Protein AF-A0A372JBX3-F1 (afdb_monomer_lite)

Sequence (107 aa):
MNSWKGLAAVVLTTVAAMTPVFGVAALATPVEHGLAVSGTVFGLVLSGFFAVSAAGAPLARRVAARMPVPAVLLLVNLLAAAGLALAATAPNPAVLGAALLIAGAGS

Radius of gyration: 14.89 Å; chains: 1; bounding box: 37×21×46 Å

pLDDT: mean 91.33, std 5.62, range [54.0, 96.0]

Secondary structure (DSSP, 8-state):
--HHHHHHHHHHHHHHHHHHHHHHHHTHHHHHHHTT--HHHHHHHHHHHHHHHHHHHHHHHHHHTTS-HHHHHHHHHHHHHHHHHHHHT-SSHHHHHHHHHHHHHT-

InterPro domains:
  IPR036259 MFS transporter superfamily [G3DSA:1.20.1250.20] (2-107)
  IPR036259 MFS transporter superfamily [SSF103473] (3-106)

Organism: NCBI:txid2293572

Structure (mmCIF, N/CA/C/O backbone):
data_AF-A0A372JBX3-F1
#
_entry.id   AF-A0A372JBX3-F1
#
loop_
_atom_site.group_PDB
_atom_site.id
_atom_site.type_symbol
_atom_site.label_atom_id
_atom_site.label_alt_id
_atom_site.label_comp_id
_atom_site.label_asym_id
_atom_site.label_entity_id
_atom_site.label_seq_id
_atom_site.pdbx_PDB_ins_code
_atom_site.Cartn_x
_atom_site.Cartn_y
_atom_site.Cartn_z
_atom_site.occupancy
_atom_site.B_iso_or_equiv
_atom_site.auth_seq_id
_atom_site.auth_comp_id
_atom_site.auth_asym_id
_atom_site.auth_atom_id
_atom_site.pdbx_PDB_model_num
ATOM 1 N N . MET A 1 1 ? -9.424 -1.004 28.891 1.00 54.00 1 MET A N 1
ATOM 2 C CA . MET A 1 1 ? -8.429 -1.310 27.833 1.00 54.00 1 MET A CA 1
ATOM 3 C C . MET A 1 1 ? -7.254 -0.362 28.011 1.00 54.00 1 MET A C 1
ATOM 5 O O . MET A 1 1 ? -7.501 0.830 28.096 1.00 54.00 1 MET A O 1
ATOM 9 N N . ASN A 1 2 ? -6.012 -0.852 28.118 1.00 72.69 2 ASN A N 1
ATOM 10 C CA . ASN A 1 2 ? -4.838 0.028 28.213 1.00 72.69 2 ASN A CA 1
ATOM 11 C C . ASN A 1 2 ? -4.756 0.886 26.947 1.00 72.69 2 ASN A C 1
ATOM 13 O O . ASN A 1 2 ? -4.426 0.354 25.886 1.00 72.69 2 ASN A O 1
ATOM 17 N N . SER A 1 3 ? -5.033 2.187 27.057 1.00 78.75 3 SER A N 1
ATOM 18 C CA . SER A 1 3 ? -5.005 3.153 25.946 1.00 78.75 3 SER A CA 1
ATOM 19 C C . SER A 1 3 ? -3.701 3.086 25.145 1.00 78.75 3 SER A C 1
ATOM 21 O O . SER A 1 3 ? -3.698 3.276 23.935 1.00 78.75 3 SER A O 1
ATOM 23 N N . TRP A 1 4 ? -2.611 2.689 25.807 1.00 89.56 4 TRP A N 1
ATOM 24 C CA . TRP A 1 4 ? -1.302 2.458 25.204 1.00 89.56 4 TRP A CA 1
ATOM 25 C C . TRP A 1 4 ? -1.275 1.357 24.134 1.00 89.56 4 TRP A C 1
ATOM 27 O O . TRP A 1 4 ? -0.634 1.519 23.102 1.00 89.56 4 TRP A O 1
ATOM 37 N N . LYS A 1 5 ? -2.010 0.252 24.333 1.00 86.25 5 LYS A N 1
ATOM 38 C CA . LYS A 1 5 ? -2.097 -0.837 23.342 1.00 86.25 5 LYS A CA 1
ATOM 39 C C . LYS A 1 5 ? -2.872 -0.399 22.099 1.00 86.25 5 LYS A C 1
ATOM 41 O O . LYS A 1 5 ? -2.493 -0.750 20.989 1.00 86.25 5 LYS A O 1
ATOM 46 N N . GLY A 1 6 ? -3.939 0.381 22.292 1.00 88.31 6 GLY A N 1
ATOM 47 C CA . GLY A 1 6 ? -4.719 0.947 21.191 1.00 88.31 6 GLY A CA 1
ATOM 48 C C . GLY A 1 6 ? -3.906 1.950 20.376 1.00 88.31 6 GLY A C 1
ATOM 49 O O . GLY A 1 6 ? -3.870 1.853 19.154 1.00 88.31 6 GLY A O 1
ATOM 50 N N . LEU A 1 7 ? -3.188 2.851 21.052 1.00 92.00 7 LEU A N 1
ATOM 51 C CA . LEU A 1 7 ? -2.287 3.799 20.399 1.00 92.00 7 LEU A CA 1
ATOM 52 C C . LEU A 1 7 ? -1.191 3.079 19.604 1.00 92.00 7 LEU A C 1
ATOM 54 O O . LEU A 1 7 ? -0.977 3.403 18.440 1.00 92.00 7 LEU A O 1
ATOM 58 N N . ALA A 1 8 ? -0.549 2.067 20.195 1.00 93.69 8 ALA A N 1
ATOM 59 C CA . ALA A 1 8 ? 0.461 1.269 19.505 1.00 93.69 8 ALA A CA 1
ATOM 60 C C . ALA A 1 8 ? -0.099 0.597 18.241 1.00 93.69 8 ALA A C 1
ATOM 62 O O . ALA A 1 8 ? 0.544 0.639 17.198 1.00 93.69 8 ALA A O 1
ATOM 63 N N . ALA A 1 9 ? -1.310 0.033 18.302 1.00 93.06 9 ALA A N 1
ATOM 64 C CA . ALA A 1 9 ? -1.950 -0.582 17.141 1.00 93.06 9 ALA A CA 1
ATOM 65 C C . ALA A 1 9 ? -2.211 0.427 16.011 1.00 93.06 9 ALA A C 1
ATOM 67 O O . ALA A 1 9 ? -1.978 0.112 14.845 1.00 93.06 9 ALA A O 1
ATOM 68 N N . VAL A 1 10 ? -2.650 1.644 16.348 1.00 93.56 10 VAL A N 1
ATOM 69 C CA . VAL A 1 10 ? -2.845 2.721 15.367 1.00 93.56 10 VAL A CA 1
ATOM 70 C C . VAL A 1 10 ? -1.512 3.117 14.739 1.00 93.56 10 VAL A C 1
ATOM 72 O O . VAL A 1 10 ? -1.405 3.103 13.519 1.00 93.56 10 VAL A O 1
ATOM 75 N N . VAL A 1 11 ? -0.484 3.388 15.549 1.00 95.69 11 VAL A N 1
ATOM 76 C CA . VAL A 1 11 ? 0.847 3.786 15.057 1.00 95.69 11 VAL A CA 1
ATOM 77 C C . VAL A 1 11 ? 1.440 2.718 14.140 1.00 95.69 11 VAL A C 1
ATOM 79 O O . VAL A 1 11 ? 1.888 3.037 13.042 1.00 95.69 11 VAL A O 1
ATOM 82 N N . LEU A 1 12 ? 1.401 1.447 14.550 1.00 95.50 12 LEU A N 1
ATOM 83 C CA . LEU A 1 12 ? 1.892 0.336 13.732 1.00 95.50 12 LEU A CA 1
ATOM 84 C C . LEU A 1 12 ? 1.127 0.222 12.412 1.00 95.50 12 LEU A C 1
ATOM 86 O O . LEU A 1 12 ? 1.740 -0.005 11.375 1.00 95.50 12 LEU A O 1
ATOM 90 N N . THR A 1 13 ? -0.189 0.434 12.438 1.00 95.06 13 THR A N 1
ATOM 91 C CA . THR A 1 13 ? -1.018 0.412 11.227 1.00 95.06 13 THR A CA 1
ATOM 92 C C . THR A 1 13 ? -0.675 1.571 10.294 1.00 95.06 13 THR A C 1
ATOM 94 O O . THR A 1 13 ? -0.553 1.358 9.094 1.00 95.06 13 THR A O 1
ATOM 97 N N . THR A 1 14 ? -0.453 2.781 10.817 1.00 93.62 14 THR A N 1
ATOM 98 C CA . THR A 1 14 ? -0.021 3.931 10.008 1.00 93.62 14 THR A CA 1
ATOM 99 C C . THR A 1 14 ? 1.328 3.667 9.342 1.00 93.62 14 THR A C 1
ATOM 101 O O . THR A 1 14 ? 1.498 3.947 8.157 1.00 93.62 14 THR A O 1
ATOM 104 N N . VAL A 1 15 ? 2.285 3.095 10.079 1.00 95.44 15 VAL A N 1
ATOM 105 C CA . VAL A 1 15 ? 3.594 2.721 9.525 1.00 95.44 15 VAL A CA 1
ATOM 106 C C . VAL A 1 15 ? 3.431 1.658 8.439 1.00 95.44 15 VAL A C 1
ATOM 108 O O . VAL A 1 15 ? 3.975 1.814 7.345 1.00 95.44 15 VAL A O 1
ATOM 111 N N . ALA A 1 16 ? 2.648 0.611 8.704 1.00 94.75 16 ALA A N 1
ATOM 112 C CA . ALA A 1 16 ? 2.384 -0.451 7.740 1.00 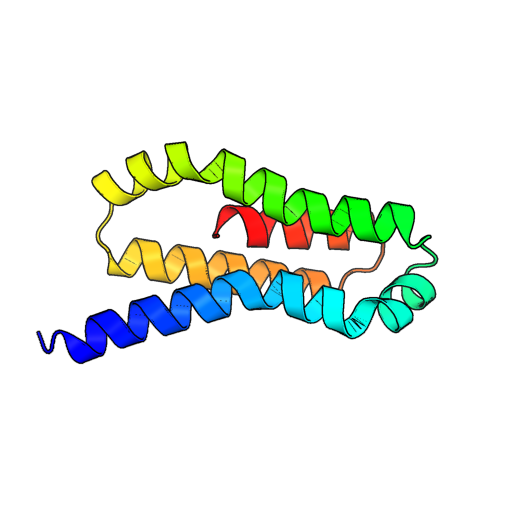94.75 16 ALA A CA 1
ATOM 113 C C . ALA A 1 16 ? 1.725 0.084 6.459 1.00 94.75 16 ALA A C 1
ATOM 115 O O . ALA A 1 16 ? 2.174 -0.261 5.372 1.00 94.75 16 ALA A O 1
ATOM 116 N N . ALA A 1 17 ? 0.738 0.976 6.573 1.00 94.00 17 ALA A N 1
ATOM 117 C CA . ALA A 1 17 ? 0.045 1.594 5.440 1.00 94.00 17 ALA A CA 1
ATOM 118 C C . ALA A 1 17 ? 0.989 2.379 4.514 1.00 94.00 17 ALA A C 1
ATOM 120 O O . ALA A 1 17 ? 0.877 2.303 3.294 1.00 94.00 17 ALA A O 1
ATOM 121 N N . MET A 1 18 ? 1.975 3.071 5.091 1.00 94.56 18 MET A N 1
ATOM 122 C CA . MET A 1 18 ? 2.952 3.871 4.343 1.00 94.56 18 MET A CA 1
ATOM 123 C C . MET A 1 18 ? 4.140 3.053 3.813 1.00 94.56 18 MET A C 1
ATOM 125 O O . MET A 1 18 ? 4.863 3.497 2.920 1.00 94.56 18 MET A O 1
ATOM 129 N N . THR A 1 19 ? 4.362 1.849 4.343 1.00 95.19 19 THR A N 1
ATOM 130 C CA . THR A 1 19 ? 5.517 1.012 3.986 1.00 95.19 19 THR A CA 1
ATOM 131 C C . THR A 1 19 ? 5.592 0.676 2.488 1.00 95.19 19 THR A C 1
ATOM 133 O O . THR A 1 19 ? 6.690 0.771 1.942 1.00 95.19 19 THR A O 1
ATOM 136 N N . PRO A 1 20 ? 4.497 0.337 1.776 1.00 93.62 20 PRO A N 1
ATOM 137 C CA . PRO A 1 20 ? 4.559 0.022 0.349 1.00 93.62 20 PRO A CA 1
ATOM 138 C C . PRO A 1 20 ? 5.127 1.163 -0.500 1.00 93.62 20 PRO A C 1
ATOM 140 O O . PRO A 1 20 ? 6.037 0.933 -1.293 1.00 93.62 20 PRO A O 1
ATOM 143 N N . VAL A 1 21 ? 4.644 2.398 -0.314 1.00 94.25 21 VAL A N 1
ATOM 144 C CA . VAL A 1 21 ? 5.085 3.535 -1.137 1.00 94.25 21 VAL A CA 1
ATOM 145 C C . VAL A 1 21 ? 6.534 3.916 -0.843 1.00 94.25 21 VAL A C 1
ATOM 147 O O . VAL A 1 21 ? 7.323 4.078 -1.772 1.00 94.25 21 VAL A O 1
ATOM 150 N N . PHE A 1 22 ? 6.923 3.992 0.434 1.00 94.81 22 PHE A N 1
ATOM 151 C CA . PHE A 1 22 ? 8.293 4.354 0.800 1.00 94.81 22 PHE A CA 1
ATOM 152 C C . PHE A 1 22 ? 9.288 3.230 0.516 1.00 94.81 22 PHE A C 1
ATOM 154 O O . PHE A 1 22 ? 10.415 3.513 0.121 1.00 94.81 22 PHE A O 1
ATOM 161 N N . GLY A 1 23 ? 8.877 1.969 0.658 1.00 94.44 23 GLY A N 1
ATOM 162 C CA . GLY A 1 23 ? 9.694 0.811 0.308 1.00 94.44 23 GLY A CA 1
ATOM 163 C C . GLY A 1 23 ? 10.005 0.765 -1.186 1.00 94.44 23 GLY A C 1
ATOM 164 O O . GLY A 1 23 ? 11.164 0.616 -1.565 1.00 94.44 23 GLY A O 1
ATOM 165 N N . VAL A 1 24 ? 8.996 0.972 -2.039 1.00 93.75 24 VAL A N 1
ATOM 166 C CA . VAL A 1 24 ? 9.197 1.052 -3.495 1.00 93.75 24 VAL A CA 1
ATOM 167 C C . VAL A 1 24 ? 10.038 2.277 -3.866 1.00 93.75 24 VAL A C 1
ATOM 169 O O . VAL A 1 24 ? 10.974 2.150 -4.650 1.00 93.75 24 VAL A O 1
ATOM 172 N N . ALA A 1 25 ? 9.770 3.446 -3.276 1.00 94.00 25 ALA A N 1
ATOM 173 C CA . ALA A 1 25 ? 10.540 4.664 -3.542 1.00 94.00 25 ALA A CA 1
ATOM 174 C C . ALA A 1 25 ? 12.016 4.547 -3.117 1.00 94.00 25 ALA A C 1
ATOM 176 O O . ALA A 1 25 ? 12.899 5.018 -3.829 1.00 94.00 25 ALA A O 1
ATOM 177 N N . ALA A 1 26 ? 12.307 3.876 -1.999 1.00 95.00 26 ALA A N 1
ATOM 178 C CA . ALA A 1 26 ? 13.678 3.610 -1.560 1.00 95.00 26 ALA A CA 1
ATOM 179 C C . ALA A 1 26 ? 14.455 2.715 -2.544 1.00 95.00 26 ALA A C 1
ATOM 181 O O . ALA A 1 26 ? 15.683 2.760 -2.585 1.00 95.00 26 ALA A O 1
ATOM 182 N N . LEU A 1 27 ? 13.742 1.931 -3.356 1.00 93.62 27 LEU A N 1
ATOM 183 C CA . LEU A 1 27 ? 14.286 1.051 -4.388 1.00 93.62 27 LEU A CA 1
ATOM 184 C C . LEU A 1 27 ? 14.092 1.619 -5.804 1.00 93.62 27 LEU A C 1
ATOM 186 O O . LEU A 1 27 ? 14.100 0.853 -6.765 1.00 93.62 27 LEU A O 1
ATOM 190 N N . ALA A 1 28 ? 13.953 2.942 -5.952 1.00 91.56 28 ALA A N 1
ATOM 191 C CA . ALA A 1 28 ? 13.668 3.591 -7.234 1.00 91.56 28 ALA A CA 1
ATOM 192 C C . ALA A 1 28 ? 14.608 3.138 -8.361 1.00 91.56 28 ALA A C 1
ATOM 194 O O . ALA A 1 28 ? 14.150 2.607 -9.366 1.00 91.56 28 ALA A O 1
ATOM 195 N N . THR A 1 29 ? 15.927 3.262 -8.181 1.00 92.62 29 THR A N 1
ATOM 196 C CA . THR A 1 29 ? 16.895 2.933 -9.241 1.00 92.62 29 THR A CA 1
ATOM 197 C C . THR A 1 29 ? 16.866 1.453 -9.658 1.00 92.62 29 THR A C 1
ATOM 199 O O . THR A 1 29 ? 16.854 1.187 -10.862 1.00 92.62 29 THR A O 1
ATOM 202 N N . PRO A 1 30 ? 16.834 0.469 -8.735 1.00 92.81 30 PRO A N 1
ATOM 203 C CA . PRO A 1 30 ? 16.619 -0.931 -9.105 1.00 92.81 30 PRO A CA 1
ATOM 204 C C . PRO A 1 30 ? 15.280 -1.200 -9.802 1.00 92.81 30 PRO A C 1
ATOM 206 O O . PRO A 1 30 ? 15.240 -1.969 -10.760 1.00 92.81 30 PRO A O 1
ATOM 209 N N . VAL A 1 31 ? 14.190 -0.581 -9.340 1.00 91.69 31 VAL A N 1
ATOM 210 C CA . VAL A 1 31 ? 12.843 -0.801 -9.887 1.00 91.69 31 VAL A CA 1
ATOM 211 C C . VAL A 1 31 ? 12.706 -0.198 -11.286 1.00 91.69 31 VAL A C 1
ATOM 213 O O . VAL A 1 31 ? 12.171 -0.854 -12.177 1.00 91.69 31 VAL A O 1
ATOM 216 N N . GLU A 1 32 ? 13.234 1.006 -11.509 1.00 93.31 32 GLU A N 1
ATOM 217 C CA . GLU A 1 32 ? 13.247 1.668 -12.819 1.00 93.31 32 GLU A CA 1
ATOM 218 C C . GLU A 1 32 ? 13.984 0.829 -13.866 1.00 93.31 32 GLU A C 1
ATOM 220 O O . GLU A 1 32 ? 13.446 0.575 -14.946 1.00 93.31 32 GLU A O 1
ATOM 225 N N . HIS A 1 33 ? 15.174 0.322 -13.524 1.00 92.94 33 HIS A N 1
ATOM 226 C CA . HIS A 1 33 ? 15.929 -0.564 -14.410 1.00 92.94 33 HIS A CA 1
ATOM 227 C C . HIS A 1 33 ? 15.247 -1.923 -14.600 1.00 92.94 33 HIS A C 1
ATOM 229 O O . HIS A 1 33 ? 15.154 -2.402 -15.729 1.00 92.94 33 HIS A O 1
ATOM 235 N N . GLY A 1 34 ? 14.757 -2.541 -13.522 1.00 91.44 34 GLY A N 1
ATOM 236 C CA . GLY A 1 34 ? 14.134 -3.866 -13.563 1.00 91.44 34 GLY A CA 1
ATOM 237 C C . GLY A 1 34 ? 12.831 -3.905 -14.362 1.00 91.44 34 GLY A C 1
ATOM 238 O O . GLY A 1 34 ? 12.528 -4.918 -14.986 1.00 91.44 34 GLY A O 1
ATOM 239 N N . LEU A 1 35 ? 12.083 -2.799 -14.385 1.00 91.38 35 LEU A N 1
ATOM 240 C CA . LEU A 1 35 ? 10.829 -2.663 -15.131 1.00 91.38 35 LEU A CA 1
ATOM 241 C C . LEU A 1 35 ? 10.975 -1.874 -16.440 1.00 91.38 35 LEU A C 1
ATOM 243 O O . LEU A 1 35 ? 9.971 -1.650 -17.116 1.00 91.38 35 LEU A O 1
ATOM 247 N N . ALA A 1 36 ? 12.197 -1.460 -16.796 1.00 92.69 36 ALA A N 1
ATOM 248 C CA . ALA A 1 36 ? 12.507 -0.642 -17.970 1.00 92.69 36 AL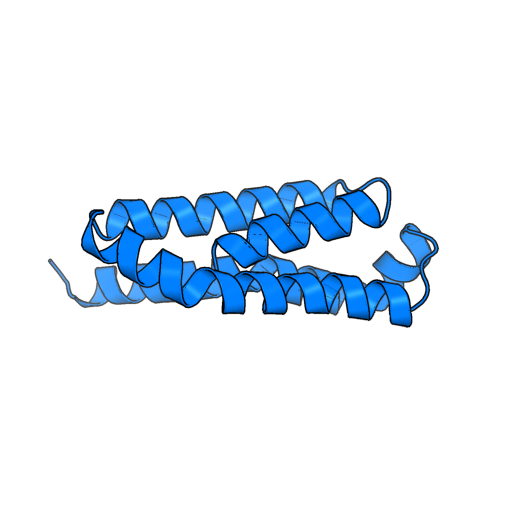A A CA 1
ATOM 249 C C . ALA A 1 36 ? 11.607 0.605 -18.099 1.00 92.69 36 ALA A C 1
ATOM 251 O O . ALA A 1 36 ? 11.085 0.910 -19.174 1.00 92.69 36 ALA A O 1
ATOM 252 N N . VAL A 1 37 ? 11.408 1.326 -16.993 1.00 92.12 37 VAL A N 1
ATOM 253 C CA . VAL A 1 37 ? 10.601 2.553 -16.950 1.00 92.12 37 VAL A CA 1
ATOM 254 C C . VAL A 1 37 ? 11.454 3.791 -16.732 1.00 92.12 37 VAL A C 1
ATOM 256 O O . VAL A 1 37 ? 12.479 3.753 -16.061 1.00 92.12 37 VAL A O 1
ATOM 259 N N . SER A 1 38 ? 11.003 4.918 -17.283 1.00 93.38 38 SER A N 1
ATOM 260 C CA . SER A 1 38 ? 11.612 6.213 -16.992 1.00 93.38 38 SER A CA 1
ATOM 261 C C . SER A 1 38 ? 11.233 6.695 -15.592 1.00 93.38 38 SER A C 1
ATOM 263 O O . SER A 1 38 ? 10.136 6.408 -15.100 1.00 93.38 38 SER A O 1
ATOM 265 N N . GLY A 1 39 ? 12.090 7.523 -14.990 1.00 91.56 39 GLY A N 1
ATOM 266 C CA . GLY A 1 39 ? 11.801 8.141 -13.692 1.00 91.56 39 GLY A CA 1
ATOM 267 C C . GLY A 1 39 ? 10.510 8.968 -13.673 1.00 91.56 39 GLY A C 1
ATOM 268 O O . GLY A 1 39 ? 9.831 9.041 -12.654 1.00 91.56 39 GLY A O 1
ATOM 269 N N . THR A 1 40 ? 10.086 9.530 -14.812 1.00 93.88 40 THR A N 1
ATOM 270 C CA . THR A 1 40 ? 8.790 10.224 -14.923 1.00 93.88 40 THR A CA 1
ATOM 271 C C . THR A 1 40 ? 7.611 9.267 -14.756 1.00 93.88 40 THR A C 1
ATOM 273 O O . THR A 1 40 ? 6.669 9.574 -14.027 1.00 93.88 40 THR A O 1
ATOM 276 N N . VAL A 1 41 ? 7.653 8.100 -15.408 1.00 92.25 41 VAL A N 1
ATOM 277 C CA . VAL A 1 41 ? 6.602 7.078 -15.280 1.00 92.25 41 VAL A CA 1
ATOM 278 C C . VAL A 1 41 ? 6.593 6.512 -13.864 1.00 92.25 41 VAL A C 1
ATOM 280 O O . VAL A 1 41 ? 5.526 6.361 -13.272 1.00 92.25 41 VAL A O 1
ATOM 283 N N . PHE A 1 42 ? 7.771 6.267 -13.292 1.00 93.31 42 PHE A N 1
ATOM 284 C CA . PHE A 1 42 ? 7.905 5.818 -11.911 1.00 93.31 42 PHE A CA 1
ATOM 285 C C . PHE A 1 42 ? 7.329 6.836 -10.909 1.00 93.31 42 PHE A C 1
ATOM 287 O O . PHE A 1 42 ? 6.517 6.481 -10.054 1.00 93.31 42 PHE A O 1
ATOM 294 N N . GLY A 1 43 ? 7.646 8.123 -11.069 1.00 93.75 43 GLY A N 1
ATOM 295 C CA . GLY A 1 43 ? 7.077 9.200 -10.257 1.00 93.75 43 GLY A CA 1
ATOM 296 C C . GLY A 1 43 ? 5.556 9.329 -10.398 1.00 93.75 43 GLY A C 1
ATOM 297 O O . GLY A 1 43 ? 4.864 9.579 -9.409 1.00 93.75 43 GLY A O 1
ATOM 298 N N . LEU A 1 44 ? 5.009 9.102 -11.596 1.00 93.94 44 LEU A N 1
ATOM 299 C CA . LEU A 1 44 ? 3.562 9.084 -11.831 1.00 93.94 44 LEU A CA 1
ATOM 300 C C . LEU A 1 44 ? 2.885 7.911 -11.107 1.00 93.94 44 LEU A C 1
ATOM 302 O O . LEU A 1 44 ? 1.841 8.088 -10.481 1.00 93.94 44 LEU A O 1
ATOM 306 N N . VAL A 1 45 ? 3.509 6.733 -11.136 1.00 93.56 45 VAL A N 1
ATOM 307 C CA . VAL A 1 45 ? 3.056 5.545 -10.403 1.00 93.56 45 VAL A CA 1
ATOM 308 C C . VAL A 1 45 ? 3.027 5.803 -8.891 1.00 93.56 45 VAL A C 1
ATOM 310 O O . VAL A 1 45 ? 2.008 5.541 -8.250 1.00 93.56 45 VAL A O 1
ATOM 313 N N . LEU A 1 46 ? 4.083 6.397 -8.325 1.00 94.56 46 LEU A N 1
ATOM 314 C CA . LEU A 1 46 ? 4.110 6.796 -6.9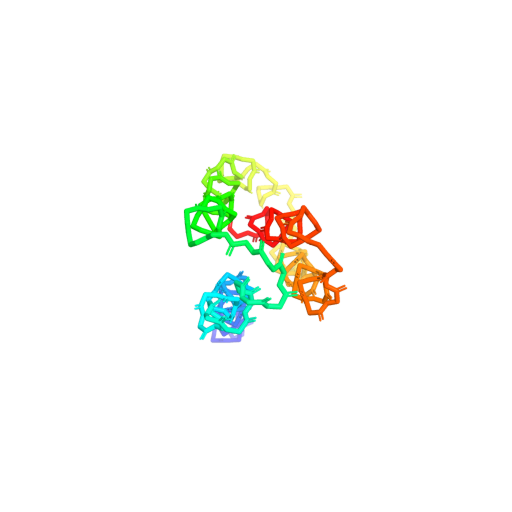11 1.00 94.56 46 LEU A CA 1
ATOM 315 C C . LEU A 1 46 ? 3.055 7.862 -6.584 1.00 94.56 46 LEU A C 1
ATOM 317 O O . LEU A 1 46 ? 2.410 7.801 -5.541 1.00 94.56 46 LEU A O 1
ATOM 321 N N . SER A 1 47 ? 2.831 8.820 -7.483 1.00 94.94 47 SER A N 1
ATOM 322 C CA . SER A 1 47 ? 1.801 9.853 -7.305 1.00 94.94 47 SER A CA 1
ATOM 323 C C . SER A 1 47 ? 0.391 9.259 -7.265 1.00 94.94 47 SER A C 1
ATOM 325 O O . SER A 1 47 ? -0.473 9.766 -6.549 1.00 94.94 47 SER A O 1
ATOM 327 N N . GLY A 1 48 ? 0.167 8.151 -7.979 1.00 93.06 48 GLY A N 1
ATOM 328 C CA . GLY A 1 48 ? -1.082 7.395 -7.945 1.00 93.06 48 GLY A CA 1
ATOM 329 C C . GLY A 1 48 ? -1.456 6.922 -6.539 1.00 93.06 48 GLY A C 1
ATOM 330 O O . GLY A 1 48 ? -2.615 7.060 -6.152 1.00 93.06 48 GLY A O 1
ATOM 331 N N . PHE A 1 49 ? -0.483 6.449 -5.749 1.00 93.94 49 PHE A N 1
ATOM 332 C CA . PHE A 1 49 ? -0.699 6.090 -4.340 1.00 93.94 49 PHE A CA 1
ATOM 333 C C . PHE A 1 49 ? -1.311 7.265 -3.570 1.00 93.94 49 PHE A C 1
ATOM 335 O O . PHE A 1 49 ? -2.407 7.146 -3.025 1.00 93.94 49 PHE A O 1
ATOM 342 N N . PHE A 1 50 ? -0.652 8.428 -3.601 1.00 93.06 50 PHE A N 1
ATOM 343 C CA . PHE A 1 50 ? -1.098 9.607 -2.857 1.00 93.06 50 PHE A CA 1
ATOM 344 C C . PHE A 1 50 ? -2.446 10.137 -3.347 1.00 93.06 50 PHE A C 1
ATOM 346 O O . PHE A 1 50 ? -3.267 10.566 -2.536 1.00 93.06 50 PHE A O 1
ATOM 353 N N . ALA A 1 51 ? -2.697 10.086 -4.657 1.00 94.12 51 ALA A N 1
ATOM 354 C CA . ALA A 1 51 ? -3.975 10.484 -5.230 1.00 94.12 51 ALA A CA 1
ATOM 355 C C . ALA A 1 51 ? -5.123 9.602 -4.718 1.00 94.12 51 ALA A C 1
ATOM 357 O O . ALA A 1 51 ? -6.174 10.123 -4.340 1.00 94.12 51 ALA A O 1
ATOM 358 N N . VAL A 1 52 ? -4.922 8.281 -4.657 1.00 93.50 52 VAL A N 1
ATOM 359 C CA . VAL A 1 52 ? -5.933 7.351 -4.138 1.00 93.50 52 VAL A CA 1
ATOM 360 C C . VAL A 1 52 ? -6.125 7.517 -2.636 1.00 93.50 52 VAL A C 1
ATOM 362 O O . VAL A 1 52 ? -7.273 7.577 -2.202 1.00 93.50 52 VAL A O 1
ATOM 365 N N . SER A 1 53 ? -5.057 7.667 -1.852 1.00 90.44 53 SER A N 1
ATOM 366 C CA . SER A 1 53 ? -5.170 7.934 -0.409 1.00 90.44 53 SER A CA 1
ATOM 367 C C . SER A 1 53 ? -5.955 9.217 -0.135 1.00 90.44 53 SER A C 1
ATOM 369 O O . SER A 1 53 ? -6.904 9.235 0.652 1.00 90.44 53 SER A O 1
ATOM 371 N N . ALA A 1 54 ? -5.651 10.293 -0.869 1.00 89.50 54 ALA A N 1
ATOM 372 C CA . ALA A 1 54 ? -6.379 11.554 -0.758 1.00 89.50 54 ALA A CA 1
ATOM 373 C C . ALA A 1 54 ? -7.859 11.410 -1.156 1.00 89.50 54 ALA A C 1
ATOM 375 O O . ALA A 1 54 ? -8.745 11.904 -0.453 1.00 89.50 54 ALA A O 1
ATOM 376 N N . ALA A 1 55 ? -8.145 10.701 -2.253 1.00 88.44 55 ALA A N 1
ATOM 377 C CA . ALA A 1 55 ? -9.510 10.429 -2.702 1.00 88.44 55 ALA A CA 1
ATOM 378 C C . ALA A 1 55 ? -10.281 9.501 -1.745 1.00 88.44 55 ALA A C 1
ATOM 380 O O . ALA A 1 55 ? -11.507 9.588 -1.651 1.00 88.44 55 ALA A O 1
ATOM 381 N N . GLY A 1 56 ? -9.575 8.634 -1.018 1.00 82.69 56 GLY A N 1
ATOM 382 C CA . GLY A 1 56 ? -10.121 7.707 -0.035 1.00 82.69 56 GLY A CA 1
ATOM 383 C C . GLY A 1 56 ? -10.572 8.383 1.258 1.00 82.69 56 GLY A C 1
ATOM 384 O O . GLY A 1 56 ? -11.518 7.905 1.882 1.00 82.69 56 GLY A O 1
ATOM 385 N N . ALA A 1 57 ? -9.996 9.527 1.640 1.00 81.75 57 ALA A N 1
ATOM 386 C CA . ALA A 1 57 ? -10.262 10.176 2.929 1.00 81.75 57 ALA A CA 1
ATOM 387 C C . ALA A 1 57 ? -11.759 10.452 3.239 1.00 81.75 57 ALA A C 1
ATOM 389 O O . ALA A 1 57 ? -12.213 10.143 4.351 1.00 81.75 57 ALA A O 1
ATOM 390 N N . PRO A 1 58 ? -12.591 10.966 2.305 1.00 82.31 58 PRO A N 1
ATOM 391 C CA . PRO A 1 58 ? -14.023 11.156 2.550 1.00 82.31 58 PRO A CA 1
ATOM 392 C C . PRO A 1 58 ? -14.770 9.832 2.744 1.00 82.31 58 PRO A C 1
ATOM 394 O O . PRO A 1 58 ? -15.699 9.751 3.552 1.00 82.31 58 PRO A O 1
ATOM 397 N N . LEU A 1 59 ? -14.374 8.792 2.003 1.00 82.25 59 LEU A N 1
ATOM 398 C CA . LEU A 1 59 ? -14.969 7.462 2.087 1.00 82.25 59 LEU A CA 1
ATOM 399 C C . LEU A 1 59 ? -14.555 6.764 3.386 1.00 82.25 59 LEU A C 1
ATOM 401 O O . LEU A 1 59 ? -15.417 6.247 4.094 1.00 82.25 59 LEU A O 1
ATOM 405 N N . ALA A 1 60 ? -13.275 6.838 3.749 1.00 82.75 60 ALA A N 1
ATOM 406 C CA . ALA A 1 60 ? -12.721 6.305 4.986 1.00 82.75 60 ALA A CA 1
ATOM 407 C C . ALA A 1 60 ? -13.459 6.858 6.209 1.00 82.75 60 ALA A C 1
ATOM 409 O O . ALA A 1 60 ? -13.851 6.095 7.087 1.00 82.75 60 ALA A O 1
ATOM 410 N N . ARG A 1 61 ? -13.778 8.160 6.228 1.00 84.00 61 ARG A N 1
ATOM 411 C CA . ARG A 1 61 ? -14.571 8.770 7.309 1.00 84.00 61 ARG A CA 1
ATOM 412 C C . ARG A 1 61 ? -15.977 8.170 7.427 1.00 84.00 61 ARG A C 1
ATOM 414 O O . 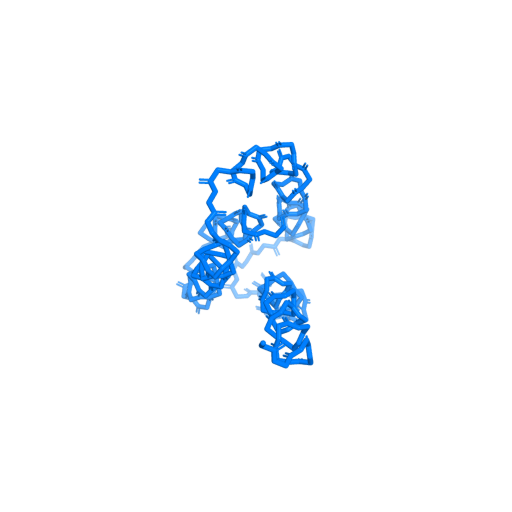ARG A 1 61 ? -16.472 7.983 8.536 1.00 84.00 61 ARG A O 1
ATOM 421 N N . ARG A 1 62 ? -16.623 7.850 6.300 1.00 86.19 62 ARG A N 1
ATOM 422 C CA . ARG A 1 62 ? -17.955 7.213 6.278 1.00 86.19 62 ARG A CA 1
ATOM 423 C C . ARG A 1 62 ? -17.895 5.748 6.708 1.00 86.19 62 ARG A C 1
ATOM 425 O O . ARG A 1 62 ? -18.777 5.300 7.433 1.00 86.19 62 ARG A O 1
ATOM 432 N N . VAL A 1 63 ? -16.872 5.018 6.269 1.00 81.62 63 VAL A N 1
ATOM 433 C CA . VAL A 1 63 ? -16.659 3.604 6.609 1.00 81.62 63 VAL A CA 1
ATOM 434 C C . VAL A 1 63 ? -16.295 3.456 8.086 1.00 81.62 63 VAL A C 1
ATOM 436 O O . VAL A 1 63 ? -16.915 2.662 8.790 1.00 81.62 63 VAL A O 1
ATOM 439 N N . ALA A 1 64 ? -15.376 4.280 8.591 1.00 82.19 64 ALA A N 1
ATOM 440 C CA . ALA A 1 64 ? -14.962 4.279 9.992 1.00 82.19 64 ALA A CA 1
ATOM 441 C C . ALA A 1 64 ? -16.117 4.605 10.952 1.00 82.19 64 ALA A C 1
ATOM 443 O O . ALA A 1 64 ? -16.162 4.074 12.054 1.00 82.19 64 ALA A O 1
ATOM 444 N N . ALA A 1 65 ? -17.093 5.414 10.525 1.00 87.44 65 ALA A N 1
ATOM 445 C CA . ALA A 1 65 ? -18.296 5.681 11.315 1.00 87.44 65 ALA A CA 1
ATOM 446 C C . ALA A 1 65 ? -19.234 4.462 11.447 1.00 87.44 65 ALA A C 1
ATOM 448 O O . ALA A 1 65 ? -20.119 4.464 12.299 1.00 87.44 65 ALA A O 1
ATOM 449 N N . ARG A 1 66 ? -19.076 3.439 10.596 1.00 91.12 66 ARG A N 1
ATOM 450 C CA . ARG A 1 66 ? -19.955 2.259 10.522 1.00 91.12 66 ARG A CA 1
ATOM 451 C C . ARG A 1 66 ? -19.270 0.950 10.917 1.00 91.12 66 ARG A C 1
ATOM 453 O O . ARG A 1 66 ? -19.943 -0.074 10.979 1.00 91.12 66 ARG A O 1
ATOM 460 N N . MET A 1 67 ? -17.962 0.961 11.166 1.00 89.19 67 MET A N 1
ATOM 461 C CA . MET A 1 67 ? -17.175 -0.238 11.461 1.00 89.19 67 MET A CA 1
ATOM 462 C C . MET A 1 67 ? -16.472 -0.133 12.817 1.00 89.19 67 MET A C 1
ATOM 464 O O . MET A 1 67 ? -16.063 0.956 13.221 1.00 89.19 67 MET A O 1
ATOM 468 N N . PRO A 1 68 ? -16.273 -1.258 13.524 1.00 91.44 68 PRO A N 1
ATOM 469 C CA . PRO A 1 68 ? -15.474 -1.258 14.739 1.00 91.44 68 PRO A CA 1
ATOM 470 C C . PRO A 1 68 ? -14.003 -0.974 14.399 1.00 91.44 68 PRO A C 1
ATOM 472 O O . PRO A 1 68 ? -13.464 -1.516 13.433 1.00 91.44 68 PRO A O 1
ATOM 475 N N . VAL A 1 69 ? -13.335 -0.164 15.227 1.00 89.75 69 VAL A N 1
ATOM 476 C CA . VAL A 1 69 ? -11.933 0.260 15.024 1.00 89.75 69 VAL A CA 1
ATOM 477 C C . VAL A 1 69 ? -10.982 -0.905 14.694 1.00 89.75 69 VAL A C 1
ATOM 479 O O . VAL A 1 69 ? -10.226 -0.772 13.734 1.00 89.75 69 VAL A O 1
ATOM 482 N N . PRO A 1 70 ? -11.022 -2.067 15.383 1.00 91.50 70 PRO A N 1
ATOM 483 C CA . PRO A 1 70 ? -10.150 -3.193 15.042 1.00 91.50 70 PRO A CA 1
ATOM 484 C C . PRO A 1 70 ? -10.331 -3.709 13.609 1.00 91.50 70 PRO A C 1
ATOM 486 O O . PRO A 1 70 ? -9.352 -4.096 12.980 1.00 91.50 70 PRO A O 1
ATOM 489 N N . ALA A 1 71 ? -11.557 -3.690 13.075 1.00 93.00 71 ALA A N 1
ATOM 490 C CA . ALA A 1 71 ? -11.823 -4.130 11.707 1.00 93.00 71 ALA A CA 1
ATOM 491 C C . ALA A 1 71 ? -11.272 -3.136 10.677 1.00 93.00 71 ALA A C 1
ATOM 493 O O . ALA A 1 71 ? -10.740 -3.557 9.654 1.00 93.00 71 ALA A O 1
ATOM 494 N N . VAL A 1 72 ? -11.345 -1.832 10.969 1.00 91.88 72 VAL A N 1
ATOM 495 C CA . VAL A 1 72 ? -10.731 -0.795 10.127 1.00 91.88 72 VAL A CA 1
ATOM 496 C C . VAL A 1 72 ? -9.215 -0.979 10.094 1.00 91.88 72 VAL A C 1
ATOM 498 O O . VAL A 1 72 ? -8.639 -1.062 9.016 1.00 91.88 72 VAL A O 1
ATOM 501 N N . LEU A 1 73 ? -8.573 -1.123 11.259 1.00 92.56 73 LEU A N 1
ATOM 502 C CA . LEU A 1 73 ? -7.125 -1.341 11.335 1.00 92.56 73 LEU A CA 1
ATOM 503 C C . LEU A 1 73 ? -6.703 -2.625 10.607 1.00 92.56 73 LEU A C 1
ATOM 505 O O . LEU A 1 73 ? -5.705 -2.626 9.892 1.00 92.56 73 LEU A O 1
ATOM 509 N N . LEU A 1 74 ? -7.465 -3.713 10.748 1.00 94.50 74 LEU A N 1
ATOM 510 C CA . LEU A 1 74 ? -7.201 -4.958 10.027 1.00 94.50 74 LEU A CA 1
ATOM 511 C C . LEU A 1 74 ? -7.285 -4.758 8.509 1.00 94.50 74 LEU A C 1
ATOM 513 O O . LEU A 1 74 ? -6.384 -5.186 7.796 1.00 94.50 74 LEU A O 1
ATOM 517 N N . LEU A 1 75 ? -8.332 -4.090 8.019 1.00 93.25 75 LEU A N 1
ATOM 518 C CA . LEU A 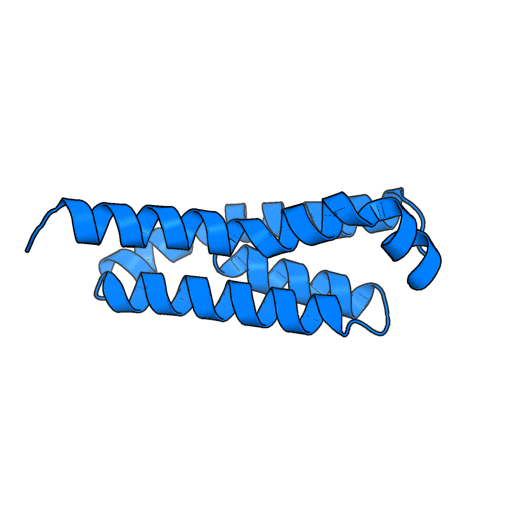1 75 ? -8.524 -3.832 6.591 1.00 93.25 75 LEU A CA 1
ATOM 519 C C . LEU A 1 75 ? -7.366 -3.020 6.000 1.00 93.25 75 LEU A C 1
ATOM 521 O O . LEU A 1 75 ? -6.847 -3.382 4.947 1.00 93.25 75 LEU A O 1
ATOM 525 N N . VAL A 1 76 ? -6.932 -1.969 6.698 1.00 93.69 76 VAL A N 1
ATOM 526 C CA . VAL A 1 76 ? -5.777 -1.153 6.294 1.00 93.69 76 VAL A CA 1
ATOM 527 C C . VAL A 1 76 ? -4.519 -2.013 6.174 1.00 93.69 76 VAL A C 1
ATOM 529 O O . VAL A 1 76 ? -3.852 -1.993 5.141 1.00 93.69 76 VAL A O 1
ATOM 532 N N . ASN A 1 77 ? -4.225 -2.827 7.192 1.00 95.19 77 ASN A N 1
ATOM 533 C CA . ASN A 1 77 ? -3.057 -3.708 7.171 1.00 95.19 77 ASN A CA 1
ATOM 534 C C . ASN A 1 77 ? -3.138 -4.760 6.052 1.00 95.19 77 ASN A C 1
ATOM 536 O O . ASN A 1 77 ? -2.121 -5.065 5.434 1.00 95.19 77 ASN A O 1
ATOM 540 N N . LEU A 1 78 ? -4.328 -5.295 5.756 1.00 96.00 78 LEU A N 1
ATOM 541 C CA . LEU A 1 78 ? -4.526 -6.241 4.655 1.00 96.00 78 LEU A CA 1
ATOM 542 C C . LEU A 1 78 ? -4.270 -5.594 3.290 1.00 96.00 78 LEU A C 1
ATOM 544 O O . LEU A 1 78 ? -3.592 -6.194 2.460 1.00 96.00 78 LEU A O 1
ATOM 548 N N . LEU A 1 79 ? -4.767 -4.376 3.064 1.00 94.81 79 LEU A N 1
ATOM 549 C CA . LEU A 1 79 ? -4.532 -3.635 1.820 1.00 94.81 79 LEU A CA 1
ATOM 550 C C . LEU A 1 79 ? -3.052 -3.284 1.646 1.00 94.81 79 LEU A C 1
ATOM 552 O O . LEU A 1 79 ? -2.501 -3.472 0.562 1.00 94.81 79 LEU A O 1
ATOM 556 N N . ALA A 1 80 ? -2.392 -2.850 2.721 1.00 94.25 80 ALA A N 1
ATOM 557 C CA . ALA A 1 80 ? -0.961 -2.571 2.716 1.00 94.25 80 ALA A CA 1
ATOM 558 C C . ALA A 1 80 ? -0.131 -3.830 2.418 1.00 94.25 80 ALA A C 1
ATOM 560 O O . ALA A 1 80 ? 0.748 -3.803 1.557 1.00 94.25 80 ALA A O 1
ATOM 561 N N . ALA A 1 81 ? -0.440 -4.952 3.077 1.00 95.50 81 ALA A N 1
ATOM 562 C CA . ALA A 1 81 ? 0.243 -6.224 2.861 1.00 95.50 81 ALA A CA 1
ATOM 563 C C . ALA A 1 81 ? 0.022 -6.764 1.441 1.00 95.50 81 ALA A C 1
ATOM 565 O O . ALA A 1 81 ? 0.975 -7.201 0.798 1.00 95.50 81 ALA A O 1
ATOM 566 N N . ALA A 1 82 ? -1.211 -6.696 0.931 1.00 95.50 82 ALA A N 1
ATOM 567 C CA . ALA A 1 82 ? -1.531 -7.094 -0.436 1.00 95.50 82 ALA A CA 1
ATOM 568 C C . ALA A 1 82 ? -0.792 -6.223 -1.459 1.00 95.50 82 ALA A C 1
ATOM 570 O O . ALA A 1 82 ? -0.168 -6.754 -2.375 1.00 95.50 82 ALA A O 1
ATOM 571 N N . GLY A 1 83 ? -0.801 -4.899 -1.276 1.00 94.06 83 GLY A N 1
ATOM 572 C CA . GLY A 1 83 ? -0.068 -3.973 -2.135 1.00 94.06 83 GLY A CA 1
ATOM 573 C C . GLY A 1 83 ? 1.437 -4.238 -2.121 1.00 94.06 83 GLY A C 1
ATOM 574 O O . GLY A 1 83 ? 2.058 -4.291 -3.178 1.00 94.06 83 GLY A O 1
ATOM 575 N N . LEU A 1 84 ? 2.026 -4.502 -0.953 1.00 93.62 84 LEU A N 1
ATOM 576 C CA . LEU A 1 84 ? 3.445 -4.840 -0.851 1.00 93.62 84 LEU A CA 1
ATOM 577 C C . LEU A 1 84 ? 3.778 -6.180 -1.528 1.00 93.62 84 LEU A C 1
ATOM 579 O O . LEU A 1 84 ? 4.763 -6.265 -2.257 1.00 93.62 84 LEU A O 1
ATOM 583 N N . ALA A 1 85 ? 2.959 -7.214 -1.325 1.00 95.12 85 ALA A N 1
ATOM 584 C CA . ALA A 1 85 ? 3.161 -8.528 -1.938 1.00 95.12 85 ALA A CA 1
ATOM 585 C C . ALA A 1 85 ? 3.054 -8.476 -3.473 1.00 95.12 85 ALA A C 1
ATOM 587 O O . ALA A 1 85 ? 3.857 -9.088 -4.181 1.00 95.12 85 ALA A O 1
ATOM 588 N N . LEU A 1 86 ? 2.094 -7.706 -3.992 1.00 94.31 86 LEU A N 1
ATOM 589 C CA . LEU A 1 86 ? 1.940 -7.474 -5.428 1.00 94.31 86 LEU A CA 1
ATOM 590 C C . LEU A 1 86 ? 3.096 -6.645 -5.993 1.00 94.31 86 LEU A C 1
ATOM 592 O O . LEU A 1 86 ? 3.612 -6.975 -7.056 1.00 94.31 86 LEU A O 1
ATOM 596 N N . ALA A 1 87 ? 3.546 -5.610 -5.279 1.00 93.44 87 ALA A N 1
ATOM 597 C CA . ALA A 1 87 ? 4.696 -4.810 -5.691 1.00 93.44 87 ALA A CA 1
ATOM 598 C C . ALA A 1 87 ? 5.982 -5.651 -5.746 1.00 93.44 87 ALA A C 1
ATOM 600 O O . ALA A 1 87 ? 6.749 -5.537 -6.699 1.00 93.44 87 ALA A O 1
ATOM 601 N N . ALA A 1 88 ? 6.184 -6.547 -4.775 1.00 93.56 88 ALA A N 1
ATOM 602 C CA . ALA A 1 88 ? 7.339 -7.444 -4.721 1.00 93.56 88 ALA A CA 1
ATOM 603 C C . ALA A 1 88 ? 7.392 -8.453 -5.882 1.00 93.56 88 ALA A C 1
ATOM 605 O O . ALA A 1 88 ? 8.460 -8.973 -6.196 1.00 93.56 88 ALA A O 1
ATOM 606 N N . THR A 1 89 ? 6.251 -8.740 -6.512 1.00 93.38 89 THR A N 1
ATOM 607 C CA . THR A 1 89 ? 6.123 -9.719 -7.602 1.00 93.38 89 THR A CA 1
ATOM 608 C C . THR A 1 89 ? 5.708 -9.082 -8.928 1.00 93.38 89 THR A C 1
ATOM 610 O O . THR A 1 89 ? 5.337 -9.793 -9.861 1.00 93.38 89 THR A O 1
ATOM 613 N N . ALA A 1 90 ? 5.767 -7.751 -9.039 1.00 93.25 90 ALA A N 1
ATOM 614 C CA . ALA A 1 90 ? 5.261 -7.026 -10.195 1.00 93.25 90 ALA A CA 1
ATOM 615 C C . ALA A 1 90 ? 6.070 -7.357 -11.469 1.00 93.25 90 ALA A C 1
ATOM 617 O O . ALA A 1 90 ? 7.250 -7.017 -11.545 1.00 93.25 90 ALA A O 1
ATOM 618 N N . PRO A 1 91 ? 5.455 -7.963 -12.506 1.00 92.12 91 PRO A N 1
ATOM 619 C CA . PRO A 1 91 ? 6.153 -8.304 -13.747 1.00 92.12 91 PRO A CA 1
ATOM 620 C C . PRO A 1 91 ? 6.278 -7.118 -14.712 1.00 92.12 91 PRO A C 1
ATOM 622 O O . PRO A 1 91 ? 6.970 -7.206 -15.721 1.00 92.12 91 PRO A O 1
ATOM 625 N N . ASN A 1 92 ? 5.536 -6.037 -14.468 1.00 93.06 92 ASN A N 1
ATOM 626 C CA . ASN A 1 92 ? 5.469 -4.869 -15.334 1.00 93.06 92 ASN A CA 1
ATOM 627 C C . ASN A 1 92 ? 5.028 -3.634 -14.518 1.00 93.06 92 ASN A C 1
ATOM 629 O O . ASN A 1 92 ? 4.471 -3.778 -13.420 1.00 93.06 92 ASN A O 1
ATOM 633 N N . PRO A 1 93 ? 5.239 -2.412 -15.035 1.00 91.25 93 PRO A N 1
ATOM 634 C CA . PRO A 1 93 ? 4.916 -1.189 -14.301 1.00 91.25 93 PRO A CA 1
ATOM 635 C C . PRO A 1 93 ? 3.420 -0.974 -14.055 1.00 91.25 93 PRO A C 1
ATOM 637 O O . PRO A 1 93 ? 3.060 -0.298 -13.096 1.00 91.25 93 PRO A O 1
ATOM 640 N N . ALA A 1 94 ? 2.537 -1.561 -14.868 1.00 93.38 94 ALA A N 1
ATOM 641 C CA . ALA A 1 94 ? 1.095 -1.464 -14.646 1.00 93.38 94 ALA A CA 1
ATOM 642 C C . ALA A 1 94 ? 0.667 -2.238 -13.389 1.00 93.38 94 ALA A C 1
ATOM 644 O O . ALA A 1 94 ? -0.138 -1.736 -12.606 1.00 93.38 94 ALA A O 1
ATOM 645 N N . VAL A 1 95 ? 1.242 -3.424 -13.155 1.00 94.69 95 VAL A N 1
ATOM 646 C CA . VAL A 1 95 ? 1.007 -4.207 -11.932 1.00 94.69 95 VAL A CA 1
ATOM 647 C C . VAL A 1 95 ? 1.586 -3.495 -10.713 1.00 94.69 95 VAL A C 1
ATOM 649 O O . VAL A 1 95 ? 0.914 -3.439 -9.686 1.00 94.69 95 VAL A O 1
ATOM 652 N N . LEU A 1 96 ? 2.770 -2.883 -10.828 1.00 94.38 96 LEU A N 1
ATOM 653 C CA . LEU A 1 96 ? 3.328 -2.051 -9.756 1.00 94.38 96 LEU A CA 1
ATOM 654 C C . LEU A 1 96 ? 2.413 -0.858 -9.435 1.00 94.38 96 LEU A C 1
ATOM 656 O O . LEU A 1 96 ? 2.136 -0.583 -8.269 1.00 94.38 96 LEU A O 1
ATOM 660 N N . GLY A 1 97 ? 1.899 -0.186 -10.467 1.00 94.62 97 GLY A N 1
ATOM 661 C CA . GLY A 1 97 ? 0.907 0.876 -10.328 1.00 94.62 97 GLY A CA 1
ATOM 662 C C . GLY A 1 97 ? -0.338 0.399 -9.592 1.00 94.62 97 GLY A C 1
ATOM 663 O O . GLY A 1 97 ? -0.696 0.969 -8.568 1.00 94.62 97 GLY A O 1
ATOM 664 N N . ALA A 1 98 ? -0.959 -0.689 -10.047 1.00 95.38 98 ALA A N 1
ATOM 665 C CA . ALA A 1 98 ? -2.134 -1.265 -9.396 1.00 95.38 98 ALA A CA 1
ATOM 666 C C . ALA A 1 98 ? -1.865 -1.658 -7.933 1.00 95.38 98 ALA A C 1
ATOM 668 O O . ALA A 1 98 ? -2.685 -1.371 -7.062 1.00 95.38 98 ALA A O 1
ATOM 669 N N . ALA A 1 99 ? -0.704 -2.252 -7.648 1.00 95.06 99 ALA A N 1
ATOM 670 C CA . ALA A 1 99 ? -0.285 -2.617 -6.299 1.00 95.06 99 ALA A CA 1
ATOM 671 C C . ALA A 1 99 ? -0.216 -1.395 -5.367 1.00 95.06 99 ALA A C 1
ATOM 673 O O . ALA A 1 99 ? -0.726 -1.431 -4.245 1.00 95.06 99 ALA A O 1
ATOM 674 N N . LEU A 1 100 ? 0.350 -0.288 -5.854 1.00 94.19 100 LEU A N 1
ATOM 675 C CA . LEU A 1 100 ? 0.429 0.968 -5.113 1.00 94.19 100 LEU A CA 1
ATOM 676 C C . LEU A 1 100 ? -0.930 1.662 -4.978 1.00 94.19 100 LEU A C 1
ATOM 678 O O . LEU A 1 100 ? -1.208 2.224 -3.925 1.00 94.19 100 LEU A O 1
ATOM 682 N N . LEU A 1 101 ? -1.815 1.584 -5.973 1.00 95.50 101 LEU A N 1
ATOM 683 C CA . LEU A 1 101 ? -3.185 2.094 -5.840 1.00 95.50 101 LEU A CA 1
ATOM 684 C C . LEU A 1 101 ? -3.966 1.324 -4.761 1.00 95.50 101 LEU A C 1
ATOM 686 O O . LEU A 1 101 ? -4.672 1.936 -3.963 1.00 95.50 101 LEU A O 1
ATOM 690 N N . ILE A 1 102 ? -3.806 -0.003 -4.691 1.00 93.56 102 ILE A N 1
ATOM 691 C CA . ILE A 1 102 ? -4.423 -0.847 -3.65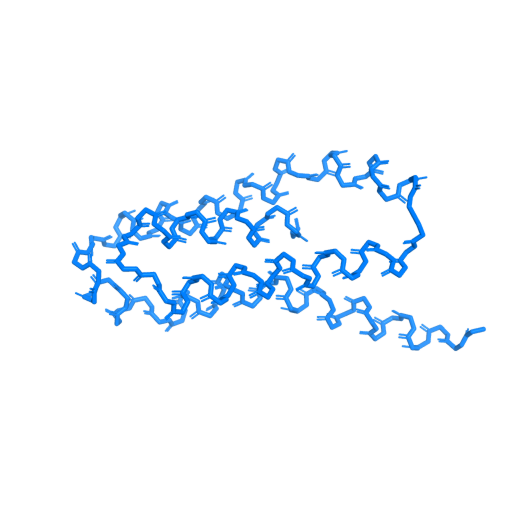3 1.00 93.56 102 ILE A CA 1
ATOM 692 C C . ILE A 1 102 ? -3.894 -0.474 -2.264 1.00 93.56 102 ILE A C 1
ATOM 694 O O . ILE A 1 102 ? -4.689 -0.280 -1.345 1.00 93.56 102 ILE A O 1
ATOM 698 N N . ALA A 1 103 ? -2.574 -0.327 -2.113 1.00 91.81 103 ALA A N 1
ATOM 699 C CA . ALA A 1 103 ? -1.976 0.131 -0.859 1.00 91.81 103 ALA A CA 1
ATOM 700 C C . ALA A 1 103 ? -2.468 1.538 -0.473 1.00 91.81 103 ALA A C 1
ATOM 702 O O . ALA A 1 103 ? -2.809 1.788 0.685 1.00 91.81 103 ALA A O 1
ATOM 703 N N . GLY A 1 104 ? -2.566 2.436 -1.456 1.00 90.06 104 GLY A N 1
ATOM 704 C CA . GLY A 1 104 ? -3.041 3.805 -1.275 1.00 90.06 104 GLY A CA 1
ATOM 705 C C . GLY A 1 104 ? -4.493 3.870 -0.814 1.00 90.06 104 GLY A C 1
ATOM 706 O O . GLY A 1 104 ? -4.824 4.719 0.004 1.00 90.06 104 GLY A O 1
ATOM 707 N N . ALA A 1 105 ? -5.349 2.942 -1.254 1.00 89.12 105 ALA A N 1
ATOM 708 C CA . ALA A 1 105 ? -6.749 2.870 -0.828 1.00 89.12 105 ALA A CA 1
ATOM 709 C C . ALA A 1 105 ? -6.920 2.530 0.662 1.00 89.12 105 ALA A C 1
ATOM 711 O O . ALA A 1 105 ? -7.963 2.829 1.245 1.00 89.12 105 ALA A O 1
ATOM 712 N N . GLY A 1 106 ? -5.915 1.892 1.267 1.00 82.56 106 GLY A N 1
ATOM 713 C CA . GLY A 1 106 ? -5.873 1.622 2.701 1.00 82.56 106 GLY A CA 1
ATOM 714 C C . GLY A 1 106 ? -5.261 2.748 3.536 1.00 82.56 106 GLY A C 1
ATOM 715 O O . GLY A 1 106 ? -5.255 2.618 4.755 1.00 82.56 106 GLY A O 1
ATOM 716 N N . SER A 1 107 ? -4.732 3.810 2.920 1.00 81.62 107 SER A N 1
ATOM 717 C CA . SER A 1 107 ? -3.935 4.846 3.600 1.00 81.62 107 SER A CA 1
ATOM 718 C C . SER A 1 107 ? -4.683 6.161 3.802 1.00 81.62 107 SER A C 1
ATOM 720 O O . SER A 1 107 ? -5.498 6.532 2.929 1.00 81.62 107 SER A O 1
#

Foldseek 3Di:
DPVVVVVVLVVVLVCLLCCLLVVCVVCVVVVCVQQVHDPVLVVVLSVLLQVLLVVLVVVLVVVPVVDDPVVLSVQLNVLSVQLNVQCVVPNHVVSVSVSSSSSSNSD